Protein AF-A0A7R9TWI2-F1 (afdb_monomer_lite)

Sequence (126 aa):
MASLMTPFAAKASPLLPAPRRAAAVAKQMSPLSTKKRIRQDAARRVENKSKLSEARTYMKKTMEGFNTAAFMKDASKAEEAQKTMNVAFQKIDKLTKANIMTSNTAARRKAKLARARASALEAVSE

Organism: NCBI:txid156133

Secondary structure (DSSP, 8-state):
----PPP---------------------PPPHHHHHHHHHHHHHHHHHHHHHHHHHHHHHHHHHHHHHHHHHT-HHHHHHHHHHHHHHHHHHHHHHHTTSS-HHHHHHHHHHHHHHHHHHHHHHH-

InterPro domains:
  IPR002583 Small ribosomal subunit protein bS20 [MF_00500] (25-119)
  IPR002583 Small ribosomal subunit protein bS20 [PF01649] (33-115)
  IPR002583 Small ribosomal subunit protein bS20 [PTHR33398] (29-119)
  IPR002583 Small ribosomal subunit protein bS20 [TIGR00029] (33-115)
  IPR036510 Small ribosomal subunit protein bS20 superfamily [G3DSA:1.20.58.110] (23-125)
  IPR036510 Small ribosomal subunit protein bS20 superfamily [SSF46992] (33-118)

Structure (mmCIF, N/CA/C/O backbone):
data_AF-A0A7R9TWI2-F1
#
_entry.id   AF-A0A7R9TWI2-F1
#
loop_
_atom_site.group_PDB
_atom_site.id
_atom_site.type_symbol
_atom_site.label_atom_id
_atom_site.label_alt_id
_atom_site.label_comp_id
_atom_site.label_asym_id
_atom_site.label_entity_id
_atom_site.label_seq_id
_atom_site.pdbx_PDB_ins_code
_atom_site.Cartn_x
_atom_site.Cartn_y
_atom_site.Cartn_z
_atom_site.occupancy
_atom_site.B_iso_or_equiv
_atom_site.auth_seq_id
_atom_site.auth_comp_id
_atom_site.auth_asym_id
_atom_site.auth_atom_id
_atom_site.pdbx_PDB_model_num
ATOM 1 N N . MET A 1 1 ? 64.551 -66.973 -34.696 1.00 43.75 1 MET A N 1
ATOM 2 C CA . MET A 1 1 ? 65.312 -65.842 -34.123 1.00 43.75 1 MET A CA 1
ATOM 3 C C . MET A 1 1 ? 65.432 -64.758 -35.184 1.00 43.75 1 MET A C 1
ATOM 5 O O . MET A 1 1 ? 65.625 -65.111 -36.335 1.00 43.75 1 MET A O 1
ATOM 9 N N . ALA A 1 2 ? 65.329 -63.494 -34.758 1.00 44.69 2 ALA A N 1
ATOM 10 C CA . ALA A 1 2 ? 65.536 -62.247 -35.513 1.00 44.69 2 ALA A CA 1
ATOM 11 C C . ALA A 1 2 ? 64.403 -61.745 -36.441 1.00 44.69 2 ALA A C 1
ATOM 13 O O . ALA A 1 2 ? 64.371 -61.982 -37.642 1.00 44.69 2 ALA A O 1
ATOM 14 N N . SER A 1 3 ? 63.495 -60.997 -35.801 1.00 47.38 3 SER A N 1
ATOM 15 C CA . SER A 1 3 ? 62.881 -59.731 -36.238 1.00 47.38 3 SER A CA 1
ATOM 16 C C . SER A 1 3 ? 63.506 -59.051 -37.460 1.00 47.38 3 SER A C 1
ATOM 18 O O . SER A 1 3 ? 64.698 -58.768 -37.427 1.00 47.38 3 SER A O 1
ATOM 20 N N . LEU A 1 4 ? 62.668 -58.629 -38.415 1.00 51.25 4 LEU A N 1
ATOM 21 C CA . LEU A 1 4 ? 62.763 -57.289 -39.005 1.00 51.25 4 LEU A CA 1
ATOM 22 C C . LEU A 1 4 ? 61.349 -56.739 -39.244 1.00 51.25 4 LEU A C 1
ATOM 24 O O . LEU A 1 4 ? 60.704 -56.987 -40.260 1.00 51.25 4 LEU A O 1
ATOM 28 N N . MET A 1 5 ? 60.871 -56.001 -38.241 1.00 52.41 5 MET A N 1
ATOM 29 C CA . MET A 1 5 ? 59.763 -55.054 -38.338 1.00 52.41 5 MET A CA 1
ATOM 30 C C . MET A 1 5 ? 59.960 -54.132 -39.547 1.00 52.41 5 MET A C 1
ATOM 32 O O . MET A 1 5 ? 60.947 -53.403 -39.633 1.00 52.41 5 MET A O 1
ATOM 36 N N . THR A 1 6 ? 58.999 -54.130 -40.465 1.00 63.22 6 THR A N 1
ATOM 37 C CA . THR A 1 6 ? 58.881 -53.107 -41.507 1.00 63.22 6 THR A CA 1
ATOM 38 C C . THR A 1 6 ? 58.734 -51.727 -40.856 1.00 63.22 6 THR A C 1
ATOM 40 O O . THR A 1 6 ? 57.894 -51.583 -39.960 1.00 63.22 6 THR A O 1
ATOM 43 N N . PRO A 1 7 ? 59.486 -50.697 -41.278 1.00 52.09 7 PRO A N 1
ATOM 44 C CA . PRO A 1 7 ? 59.336 -49.369 -40.708 1.00 52.09 7 PRO A CA 1
ATOM 45 C C . PRO A 1 7 ? 57.975 -48.800 -41.119 1.00 52.09 7 PRO A C 1
ATOM 47 O O . PRO A 1 7 ? 57.694 -48.606 -42.301 1.00 52.09 7 PRO A O 1
ATOM 50 N N . PHE A 1 8 ? 57.122 -48.532 -40.130 1.00 51.03 8 PHE A N 1
ATOM 51 C CA . PHE A 1 8 ? 55.943 -47.691 -40.294 1.00 51.03 8 PHE A CA 1
ATOM 52 C C . PHE A 1 8 ? 56.431 -46.326 -40.783 1.00 51.03 8 PHE A C 1
ATOM 54 O O . PHE A 1 8 ? 57.034 -45.566 -40.026 1.00 51.03 8 PHE A O 1
ATOM 61 N N . ALA A 1 9 ? 56.241 -46.048 -42.073 1.00 51.94 9 ALA A N 1
ATOM 62 C CA . ALA A 1 9 ? 56.545 -44.757 -42.659 1.00 51.94 9 ALA A CA 1
ATOM 63 C C . ALA A 1 9 ? 55.689 -43.701 -41.948 1.00 51.94 9 ALA A C 1
ATOM 65 O O . ALA A 1 9 ? 54.500 -43.545 -42.232 1.00 51.94 9 ALA A O 1
ATOM 66 N N . ALA A 1 10 ? 56.293 -42.998 -40.991 1.00 50.56 10 ALA A N 1
ATOM 67 C CA . ALA A 1 10 ? 55.694 -41.852 -40.341 1.00 50.56 10 ALA A CA 1
ATOM 68 C C . ALA A 1 10 ? 55.508 -40.765 -41.402 1.00 50.56 10 ALA A C 1
ATOM 70 O O . ALA A 1 10 ? 56.416 -39.992 -41.705 1.00 50.56 10 ALA A O 1
ATOM 71 N N . LYS A 1 11 ? 54.320 -40.725 -42.007 1.00 54.53 11 LYS A N 1
ATOM 72 C CA . LYS A 1 11 ? 53.859 -39.563 -42.759 1.00 54.53 11 LYS A CA 1
ATOM 73 C C . LYS A 1 11 ? 53.854 -38.412 -41.758 1.00 54.53 11 LYS A C 1
ATOM 75 O O . LYS A 1 11 ? 53.001 -38.369 -40.876 1.00 54.53 11 LYS A O 1
ATOM 80 N N . ALA A 1 12 ? 54.842 -37.526 -41.851 1.00 55.44 12 ALA A N 1
ATOM 81 C CA . ALA A 1 12 ? 54.835 -36.269 -41.128 1.00 55.44 12 ALA A CA 1
ATOM 82 C C . ALA A 1 12 ? 53.578 -35.511 -41.564 1.00 55.44 12 ALA A C 1
ATOM 84 O O . ALA A 1 12 ? 53.522 -34.943 -42.655 1.00 55.44 12 ALA A O 1
ATOM 85 N N . SER A 1 13 ? 52.524 -35.588 -40.751 1.00 60.22 13 SER A N 1
ATOM 86 C CA . SER A 1 13 ? 51.334 -34.764 -40.911 1.00 60.22 13 SER A CA 1
ATOM 87 C C . SER A 1 13 ? 51.804 -33.313 -40.999 1.00 60.22 13 SER A C 1
ATOM 89 O O . SER A 1 13 ? 52.622 -32.914 -40.163 1.00 60.22 13 SER A O 1
ATOM 91 N N . PRO A 1 14 ? 51.336 -32.513 -41.972 1.00 56.03 14 PRO A N 1
ATOM 92 C CA . PRO A 1 14 ? 51.664 -31.100 -41.974 1.00 56.03 14 PRO A CA 1
ATOM 93 C C . PRO A 1 14 ? 51.194 -30.535 -40.635 1.00 56.03 14 PRO A C 1
ATOM 95 O O . PRO A 1 14 ? 50.023 -30.685 -40.276 1.00 56.03 14 PRO A O 1
ATOM 98 N N . LEU A 1 15 ? 52.123 -29.954 -39.870 1.00 61.97 15 LEU A N 1
ATOM 99 C CA . LEU A 1 15 ? 51.793 -29.176 -38.685 1.00 61.97 15 LEU A CA 1
ATOM 100 C C . LEU A 1 15 ? 50.815 -28.102 -39.156 1.00 61.97 15 LEU A C 1
ATOM 102 O O . LEU A 1 15 ? 51.209 -27.146 -39.825 1.00 61.97 15 LEU A O 1
ATOM 106 N N . LEU A 1 16 ? 49.527 -28.310 -38.879 1.00 63.56 16 LEU A N 1
ATOM 107 C CA . LEU A 1 16 ? 48.508 -27.306 -39.126 1.00 63.56 16 LEU A CA 1
ATOM 108 C C . LEU A 1 16 ? 49.008 -26.019 -38.463 1.00 63.56 16 LEU A C 1
ATOM 110 O O . LEU A 1 16 ? 49.443 -26.079 -37.305 1.00 63.56 16 LEU A O 1
ATOM 114 N N . PRO A 1 17 ? 49.003 -24.871 -39.161 1.00 61.38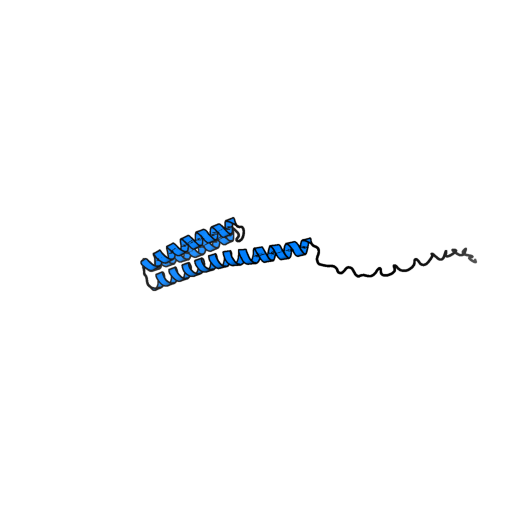 17 PRO A N 1
ATOM 115 C CA . PRO A 1 17 ? 49.380 -23.629 -38.516 1.00 61.38 17 PRO A CA 1
ATOM 116 C C . PRO A 1 17 ? 48.473 -23.467 -37.297 1.00 61.38 17 PRO A C 1
ATOM 118 O O . PRO A 1 17 ? 47.247 -23.532 -37.430 1.00 61.38 17 PRO A O 1
ATOM 121 N N . ALA A 1 18 ? 49.080 -23.316 -36.113 1.00 62.31 18 ALA A N 1
ATOM 122 C CA . ALA A 1 18 ? 48.356 -23.047 -34.876 1.00 62.31 18 ALA A CA 1
ATOM 123 C C . ALA A 1 18 ? 47.295 -21.981 -35.169 1.00 62.31 18 ALA A C 1
ATOM 125 O O . ALA A 1 18 ? 47.619 -21.035 -35.902 1.00 62.31 18 ALA A O 1
ATOM 126 N N . PRO A 1 19 ? 46.051 -22.112 -34.664 1.00 58.88 19 PRO A N 1
ATOM 127 C CA . PRO A 1 19 ? 45.027 -21.123 -34.939 1.00 58.88 19 PRO A CA 1
ATOM 128 C C . PRO A 1 19 ? 45.611 -19.778 -34.536 1.00 58.88 19 PRO A C 1
ATOM 130 O O . PRO A 1 19 ? 45.866 -19.532 -33.353 1.00 58.88 19 PRO A O 1
ATOM 133 N N . ARG A 1 20 ? 45.905 -18.934 -35.539 1.00 57.69 20 ARG A N 1
ATOM 134 C CA . ARG A 1 20 ? 46.271 -17.539 -35.319 1.00 57.69 20 ARG A CA 1
ATOM 135 C C . ARG A 1 20 ? 45.194 -17.057 -34.375 1.00 57.69 20 ARG A C 1
ATOM 137 O O . ARG A 1 20 ? 44.026 -17.166 -34.741 1.00 57.69 20 ARG A O 1
ATOM 144 N N . ARG A 1 21 ? 45.564 -16.667 -33.148 1.00 53.66 21 ARG A N 1
ATOM 145 C CA . ARG A 1 21 ? 44.638 -16.090 -32.172 1.00 53.66 21 ARG A CA 1
ATOM 146 C C . ARG A 1 21 ? 43.971 -14.925 -32.888 1.00 53.66 21 ARG A C 1
ATOM 148 O O . ARG A 1 21 ? 44.536 -13.837 -32.951 1.00 53.66 21 ARG A O 1
ATOM 155 N N . ALA A 1 22 ? 42.839 -15.199 -33.531 1.00 52.47 22 ALA A N 1
ATOM 156 C CA . ALA A 1 22 ? 42.070 -14.213 -34.241 1.00 52.47 22 ALA A CA 1
ATOM 157 C C . ALA A 1 22 ? 41.657 -13.255 -33.144 1.00 52.47 22 ALA A C 1
ATOM 159 O O . ALA A 1 22 ? 41.023 -13.663 -32.170 1.00 52.47 22 ALA A O 1
ATOM 160 N N . ALA A 1 23 ? 42.202 -12.049 -33.251 1.00 48.31 23 ALA A N 1
ATOM 161 C CA . ALA A 1 23 ? 42.146 -10.986 -32.278 1.00 48.31 23 ALA A CA 1
ATOM 162 C C . ALA A 1 23 ? 40.844 -11.040 -31.475 1.00 48.31 23 ALA A C 1
ATOM 164 O O . ALA A 1 23 ? 39.759 -10.777 -31.994 1.00 48.31 23 ALA A O 1
ATOM 165 N N . ALA A 1 24 ? 40.960 -11.388 -30.194 1.00 50.56 24 ALA A N 1
ATOM 166 C CA . ALA A 1 24 ? 39.891 -11.187 -29.238 1.00 50.56 24 ALA A CA 1
ATOM 167 C C . ALA A 1 24 ? 39.740 -9.675 -29.032 1.00 50.56 24 ALA A C 1
ATOM 169 O O . ALA A 1 24 ? 40.226 -9.111 -28.061 1.00 50.56 24 ALA A O 1
ATOM 170 N N . VAL A 1 25 ? 39.094 -9.001 -29.979 1.00 52.41 25 VAL A N 1
ATOM 171 C CA . VAL A 1 25 ? 38.588 -7.640 -29.801 1.00 52.41 25 VAL A CA 1
ATOM 172 C C . VAL A 1 25 ? 37.131 -7.621 -30.225 1.00 52.41 25 VAL A C 1
ATOM 174 O O . VAL A 1 25 ? 36.661 -6.769 -30.971 1.00 52.41 25 VAL A O 1
ATOM 177 N N . ALA A 1 26 ? 36.365 -8.564 -29.691 1.00 45.91 26 ALA A N 1
ATOM 178 C CA . ALA A 1 26 ? 34.985 -8.236 -29.437 1.00 45.91 26 ALA A CA 1
ATOM 179 C C . ALA A 1 26 ? 34.986 -7.338 -28.200 1.00 45.91 26 ALA A C 1
ATOM 181 O O . ALA A 1 26 ? 35.149 -7.802 -27.071 1.00 45.91 26 ALA A O 1
ATOM 182 N N . LYS A 1 27 ? 34.817 -6.031 -28.401 1.00 51.59 27 LYS A N 1
ATOM 183 C CA . LYS A 1 27 ? 34.337 -5.151 -27.338 1.00 51.59 27 LYS A CA 1
ATOM 184 C C . LYS A 1 27 ? 32.920 -5.635 -27.032 1.00 51.59 27 LYS A C 1
ATOM 186 O O . LYS A 1 27 ? 31.975 -5.169 -27.657 1.00 51.59 27 LYS A O 1
ATOM 191 N N . GLN A 1 28 ? 32.792 -6.658 -26.180 1.00 55.19 28 GLN A N 1
ATOM 192 C CA . GLN A 1 28 ? 31.525 -7.309 -25.842 1.00 55.19 28 GLN A CA 1
ATOM 193 C C . GLN A 1 28 ? 30.696 -6.330 -25.012 1.00 55.19 28 GLN A C 1
ATOM 195 O O . GLN A 1 28 ? 30.605 -6.387 -23.789 1.00 55.19 28 GLN A O 1
ATOM 200 N N . MET A 1 29 ? 30.137 -5.349 -25.705 1.00 59.84 29 MET A N 1
ATOM 201 C CA . MET A 1 29 ? 29.069 -4.511 -25.225 1.00 59.84 29 MET A CA 1
ATOM 202 C C . MET A 1 29 ? 27.962 -5.453 -24.744 1.00 59.84 29 MET A C 1
ATOM 204 O O . MET A 1 29 ? 27.549 -6.320 -25.513 1.00 59.84 29 MET A O 1
ATOM 208 N N . SER A 1 30 ? 27.502 -5.316 -23.492 1.00 68.62 30 SER A N 1
ATOM 209 C CA . SER A 1 30 ? 26.444 -6.189 -22.963 1.00 68.62 30 SER A CA 1
ATOM 210 C C . SER A 1 30 ? 25.304 -6.314 -23.983 1.00 68.62 30 SER A C 1
ATOM 212 O O . SER A 1 30 ? 24.936 -5.297 -24.594 1.00 68.62 30 SER A O 1
ATOM 214 N N . PRO A 1 31 ? 24.785 -7.536 -24.227 1.00 84.38 31 PRO A N 1
ATOM 215 C CA . PRO A 1 31 ? 23.889 -7.780 -25.347 1.00 84.38 31 PRO A CA 1
ATOM 216 C C . PRO A 1 31 ? 22.694 -6.827 -25.273 1.00 84.38 31 PRO A C 1
ATOM 218 O O . PRO A 1 31 ? 22.232 -6.466 -24.185 1.00 84.38 31 PRO A O 1
ATOM 221 N N . LEU A 1 32 ? 22.204 -6.374 -26.432 1.00 82.06 32 LEU A N 1
ATOM 222 C CA . LEU A 1 32 ? 21.155 -5.346 -26.532 1.00 82.06 32 LEU A CA 1
ATOM 223 C C . LEU A 1 32 ? 19.918 -5.683 -25.670 1.00 82.06 32 LEU A C 1
ATOM 225 O O . LEU A 1 32 ? 19.285 -4.789 -25.101 1.00 82.06 32 LEU A O 1
ATOM 229 N N . SER A 1 33 ? 19.624 -6.977 -25.512 1.00 87.00 33 SER A N 1
ATOM 230 C CA . SER A 1 33 ? 18.583 -7.517 -24.632 1.00 87.00 33 SER A CA 1
ATOM 231 C C . SER A 1 33 ? 18.827 -7.204 -23.149 1.00 87.00 33 SER A C 1
ATOM 233 O O . SER A 1 33 ? 17.927 -6.695 -22.476 1.00 87.00 33 SER A O 1
ATOM 235 N N . THR A 1 34 ? 20.040 -7.429 -22.643 1.00 92.00 34 THR A N 1
ATOM 236 C CA . THR A 1 34 ? 20.427 -7.160 -21.250 1.00 92.00 34 THR A CA 1
ATOM 237 C C . THR A 1 34 ? 20.326 -5.674 -20.930 1.00 92.00 34 THR A C 1
ATOM 239 O O . THR A 1 34 ? 19.712 -5.294 -19.935 1.00 92.00 34 THR A O 1
ATOM 242 N N . LYS A 1 35 ? 20.820 -4.801 -21.816 1.00 91.31 35 LYS A N 1
ATOM 243 C CA . LYS A 1 35 ? 20.703 -3.342 -21.636 1.00 91.31 35 LYS A CA 1
ATOM 244 C C . LYS A 1 35 ? 19.257 -2.861 -21.579 1.00 91.31 35 LYS A C 1
ATOM 246 O O . LYS A 1 35 ? 18.931 -1.938 -20.834 1.00 91.31 35 LYS A O 1
ATOM 251 N N . LYS A 1 36 ? 18.375 -3.460 -22.384 1.00 91.44 36 LYS A N 1
ATOM 252 C CA . LYS A 1 36 ? 16.939 -3.160 -22.353 1.00 91.44 36 LYS A CA 1
ATOM 253 C C . LYS A 1 36 ? 16.325 -3.562 -21.013 1.00 91.44 36 LYS A C 1
ATOM 255 O O . LYS A 1 36 ? 15.599 -2.756 -20.439 1.00 91.44 36 LYS A O 1
ATOM 260 N N . ARG A 1 37 ? 16.633 -4.761 -20.504 1.00 94.62 37 ARG A N 1
ATOM 261 C CA . ARG A 1 37 ? 16.128 -5.232 -19.203 1.00 94.62 37 ARG A CA 1
ATOM 262 C C . ARG A 1 37 ? 16.582 -4.338 -18.055 1.00 94.62 37 ARG A C 1
ATOM 264 O O . ARG A 1 37 ? 15.728 -3.862 -17.321 1.00 94.62 37 ARG A O 1
ATOM 271 N N . ILE A 1 38 ? 17.865 -3.968 -18.010 1.00 95.56 38 ILE A N 1
ATOM 272 C CA . ILE A 1 38 ? 18.402 -3.044 -16.996 1.00 95.56 38 ILE A CA 1
ATOM 273 C C . ILE A 1 38 ? 17.617 -1.720 -16.967 1.00 95.56 38 ILE A C 1
ATOM 275 O O . ILE A 1 38 ? 17.223 -1.259 -15.897 1.00 95.56 38 ILE A O 1
ATOM 279 N N . ARG A 1 39 ? 17.329 -1.123 -18.134 1.00 95.38 39 ARG A N 1
ATOM 280 C CA . ARG A 1 39 ? 16.534 0.119 -18.217 1.00 95.38 39 ARG A CA 1
ATOM 281 C C . ARG A 1 39 ? 15.092 -0.068 -17.742 1.00 95.38 39 ARG A C 1
ATOM 283 O O . ARG A 1 39 ? 14.582 0.765 -16.998 1.00 95.38 39 ARG A O 1
ATOM 290 N N . GLN A 1 40 ? 14.439 -1.152 -18.163 1.00 96.56 40 GLN A N 1
ATOM 291 C CA . GLN A 1 40 ? 13.067 -1.463 -17.750 1.00 96.56 40 GLN A CA 1
ATOM 292 C C . GLN A 1 40 ? 12.968 -1.681 -16.239 1.00 96.56 40 GLN A C 1
ATOM 294 O O . GLN A 1 40 ? 12.044 -1.176 -15.603 1.00 96.56 40 GLN A O 1
ATOM 299 N N . ASP A 1 41 ? 13.923 -2.403 -15.664 1.00 96.75 41 ASP A N 1
ATOM 300 C CA . ASP A 1 41 ? 13.929 -2.721 -14.241 1.00 96.75 41 ASP A CA 1
ATOM 301 C C . ASP A 1 41 ? 14.230 -1.483 -13.399 1.00 96.75 41 ASP A C 1
ATOM 303 O O . ASP A 1 41 ? 13.581 -1.280 -12.374 1.00 96.75 41 ASP A O 1
ATOM 307 N N . ALA A 1 42 ? 15.122 -0.597 -13.857 1.00 96.81 42 ALA A N 1
ATOM 308 C CA . ALA A 1 42 ? 15.358 0.692 -13.211 1.00 96.81 42 ALA A CA 1
ATOM 309 C C . ALA A 1 42 ? 14.077 1.544 -13.149 1.00 96.81 42 ALA A C 1
ATOM 311 O O . ALA A 1 42 ? 13.727 2.040 -12.076 1.00 96.81 42 ALA A O 1
ATOM 312 N N . ALA A 1 43 ? 13.338 1.652 -14.260 1.00 96.94 43 ALA A N 1
ATOM 313 C CA . ALA A 1 43 ? 12.078 2.396 -14.312 1.00 96.94 43 ALA A CA 1
ATOM 314 C C . ALA A 1 43 ? 11.011 1.785 -13.385 1.00 96.94 43 ALA A C 1
ATOM 316 O O . ALA A 1 43 ? 10.481 2.460 -12.499 1.00 96.94 43 ALA A O 1
ATOM 317 N N . ARG A 1 44 ? 10.769 0.471 -13.503 1.00 96.62 44 ARG A N 1
ATOM 318 C CA . ARG A 1 44 ? 9.805 -0.249 -12.653 1.00 96.62 44 ARG A CA 1
ATOM 319 C C . ARG A 1 44 ? 10.164 -0.163 -11.175 1.00 96.62 44 ARG A C 1
ATOM 321 O O . ARG A 1 44 ? 9.277 -0.026 -10.337 1.00 96.62 44 ARG A O 1
ATOM 328 N N . ARG A 1 45 ? 11.454 -0.229 -10.832 1.00 97.12 45 ARG A N 1
ATOM 329 C CA . ARG A 1 45 ? 11.929 -0.116 -9.450 1.00 97.12 45 ARG A CA 1
ATOM 330 C C . ARG A 1 45 ? 11.552 1.231 -8.844 1.00 97.12 45 ARG A C 1
ATOM 332 O O . ARG A 1 45 ? 11.100 1.249 -7.702 1.00 97.12 45 ARG A O 1
ATOM 339 N N . VAL A 1 46 ? 11.738 2.335 -9.569 1.00 97.25 46 VAL A N 1
ATOM 340 C CA . VAL A 1 46 ? 11.411 3.686 -9.079 1.00 97.25 46 VAL A CA 1
ATOM 341 C C . VAL A 1 46 ? 9.908 3.821 -8.830 1.00 97.25 46 VAL A C 1
ATOM 343 O O . VAL A 1 46 ? 9.502 4.204 -7.731 1.00 97.25 46 VAL A O 1
ATOM 346 N N . GLU A 1 47 ? 9.079 3.417 -9.794 1.00 96.12 47 GLU A N 1
ATOM 347 C CA . GLU A 1 47 ? 7.620 3.474 -9.654 1.00 96.12 47 GLU A CA 1
ATOM 348 C C . GLU A 1 47 ? 7.100 2.578 -8.524 1.00 96.12 47 GLU A C 1
ATOM 350 O O . GLU A 1 47 ? 6.301 3.011 -7.690 1.00 96.12 47 GLU A O 1
ATOM 355 N N . ASN A 1 48 ? 7.569 1.329 -8.465 1.00 96.62 48 ASN A N 1
ATOM 356 C CA . ASN A 1 48 ? 7.142 0.375 -7.446 1.00 96.62 48 ASN A CA 1
ATOM 357 C C . ASN A 1 48 ? 7.586 0.822 -6.057 1.00 96.62 48 ASN A C 1
ATOM 359 O O . ASN A 1 48 ? 6.815 0.697 -5.108 1.00 96.62 48 ASN A O 1
ATOM 363 N N . LYS A 1 49 ? 8.793 1.391 -5.934 1.00 96.88 49 LYS A N 1
ATOM 364 C CA . LYS A 1 49 ? 9.276 1.964 -4.675 1.00 96.88 49 LYS A CA 1
ATOM 365 C C . LYS A 1 49 ? 8.355 3.084 -4.201 1.00 96.88 49 LYS A C 1
ATOM 367 O O . LYS A 1 49 ? 7.978 3.055 -3.036 1.00 96.88 49 LYS A O 1
ATOM 372 N N . SER A 1 50 ? 7.961 4.003 -5.086 1.00 96.75 50 SER A N 1
ATOM 373 C CA . SER A 1 50 ? 7.056 5.113 -4.755 1.00 96.75 50 SER A CA 1
ATOM 374 C C . SER A 1 50 ? 5.701 4.614 -4.234 1.00 96.75 50 SER A C 1
ATOM 376 O O . SER A 1 50 ? 5.322 4.906 -3.095 1.00 96.75 50 SER A O 1
ATOM 378 N N . LYS A 1 51 ? 5.025 3.748 -5.004 1.00 96.06 51 LYS A N 1
ATOM 379 C CA . LYS A 1 51 ? 3.719 3.165 -4.636 1.00 96.06 51 LYS A CA 1
ATOM 380 C C . LYS A 1 51 ? 3.788 2.391 -3.313 1.00 96.06 51 LYS A C 1
ATOM 382 O O . LYS A 1 51 ? 2.886 2.459 -2.479 1.00 96.06 51 LYS A O 1
ATOM 387 N N . LEU A 1 52 ? 4.880 1.657 -3.103 1.00 95.88 52 LEU A N 1
ATOM 388 C CA . LEU A 1 52 ? 5.093 0.851 -1.906 1.00 95.88 52 LEU A CA 1
ATOM 389 C C . LEU A 1 52 ? 5.444 1.707 -0.681 1.00 95.88 52 LEU A C 1
ATOM 391 O O . LEU A 1 52 ? 4.979 1.402 0.418 1.00 95.88 52 LEU A O 1
ATOM 395 N N . SER A 1 53 ? 6.216 2.787 -0.844 1.00 96.94 53 SER A N 1
ATOM 396 C CA . SER A 1 53 ? 6.458 3.752 0.234 1.00 96.94 53 SER A CA 1
ATOM 397 C C . SER A 1 53 ? 5.187 4.486 0.637 1.00 96.94 53 SER A C 1
ATOM 399 O O . SER A 1 53 ? 4.934 4.615 1.828 1.00 96.94 53 SER A O 1
ATOM 401 N N . GLU A 1 54 ? 4.348 4.874 -0.325 1.00 96.50 54 GLU A N 1
ATOM 402 C CA . GLU A 1 54 ? 3.077 5.537 -0.044 1.00 96.50 54 GLU A CA 1
ATOM 403 C C . GLU A 1 54 ? 2.185 4.656 0.845 1.00 96.50 54 GLU A C 1
ATOM 405 O O . GLU A 1 54 ? 1.759 5.078 1.921 1.00 96.50 54 GLU A O 1
ATOM 410 N N . ALA A 1 55 ? 1.976 3.393 0.459 1.00 96.19 55 ALA A N 1
ATOM 411 C CA . ALA A 1 55 ? 1.189 2.458 1.260 1.00 96.19 55 ALA A CA 1
ATOM 412 C C . ALA A 1 55 ? 1.793 2.227 2.657 1.00 96.19 55 ALA A C 1
ATOM 414 O O . ALA A 1 55 ? 1.058 2.159 3.641 1.00 96.19 55 ALA A O 1
ATOM 415 N N . ARG A 1 56 ? 3.127 2.133 2.774 1.00 95.94 56 ARG A N 1
ATOM 416 C CA . ARG A 1 56 ? 3.814 1.999 4.073 1.00 95.94 56 ARG A CA 1
ATOM 417 C C . ARG A 1 56 ? 3.590 3.204 4.977 1.00 95.94 56 ARG A C 1
ATOM 419 O O . ARG A 1 56 ? 3.365 3.007 6.167 1.00 95.94 56 ARG A O 1
ATOM 426 N N . THR A 1 57 ? 3.605 4.412 4.422 1.00 97.56 57 THR A N 1
ATOM 427 C CA . THR A 1 57 ? 3.329 5.642 5.167 1.00 97.56 57 THR A CA 1
ATOM 428 C C . THR A 1 57 ? 1.916 5.632 5.739 1.00 97.56 57 THR A C 1
ATOM 430 O O . THR A 1 57 ? 1.753 5.868 6.931 1.00 97.56 57 THR A O 1
ATOM 433 N N . TYR A 1 58 ? 0.903 5.290 4.936 1.00 96.19 58 TYR A N 1
ATOM 434 C CA . TYR A 1 58 ? -0.475 5.199 5.434 1.00 96.19 58 TYR A CA 1
ATOM 435 C C . TYR A 1 58 ? -0.639 4.108 6.494 1.00 96.19 58 TYR A C 1
ATOM 437 O O . TYR A 1 58 ? -1.232 4.369 7.532 1.00 96.19 58 TYR A O 1
ATOM 445 N N . MET A 1 59 ? -0.041 2.926 6.298 1.00 95.31 59 MET A N 1
ATOM 446 C CA . MET A 1 59 ? -0.057 1.872 7.320 1.00 95.31 59 MET A CA 1
ATOM 447 C C . MET A 1 59 ? 0.568 2.337 8.642 1.00 95.31 59 MET A C 1
ATOM 449 O O . MET A 1 59 ? 0.028 2.040 9.703 1.00 95.31 59 MET A O 1
ATOM 453 N N . LYS A 1 60 ? 1.698 3.057 8.591 1.00 96.44 60 LYS A N 1
ATOM 454 C CA . LYS A 1 60 ? 2.366 3.587 9.786 1.00 96.44 60 LYS A CA 1
ATOM 455 C C . LYS A 1 60 ? 1.490 4.625 10.495 1.00 96.44 60 LYS A C 1
ATOM 457 O O . LYS A 1 60 ? 1.263 4.477 11.689 1.00 96.44 60 LYS A O 1
ATOM 462 N N . LYS A 1 61 ? 0.924 5.580 9.749 1.00 95.56 61 LYS A N 1
ATOM 463 C CA . LYS A 1 61 ? -0.006 6.590 10.283 1.00 95.56 61 LYS A CA 1
ATOM 464 C C . LYS A 1 61 ? -1.212 5.962 10.977 1.00 95.56 61 LYS A C 1
ATOM 466 O O . LYS A 1 61 ? -1.577 6.393 12.060 1.00 95.56 61 LYS A O 1
ATOM 471 N N . THR A 1 62 ? -1.805 4.926 10.384 1.00 94.94 62 THR A N 1
ATOM 472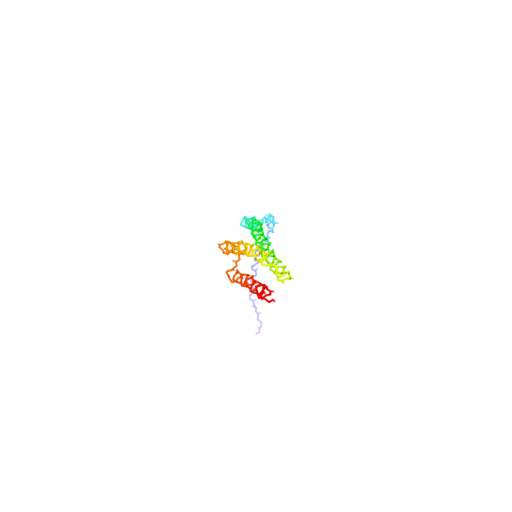 C CA . THR A 1 62 ? -2.936 4.216 10.994 1.00 94.94 62 THR A CA 1
ATOM 473 C C . THR A 1 62 ? -2.547 3.540 12.309 1.00 94.94 62 THR A C 1
ATOM 475 O O . THR A 1 62 ? -3.286 3.636 13.281 1.00 94.94 62 THR A O 1
ATOM 478 N N . MET A 1 63 ? -1.383 2.883 12.367 1.00 93.44 63 MET A N 1
ATOM 479 C CA . MET A 1 63 ? -0.902 2.255 13.606 1.00 93.44 63 MET A CA 1
ATOM 480 C C . MET A 1 63 ? -0.620 3.294 14.698 1.00 93.44 63 MET A C 1
ATOM 482 O O . MET A 1 63 ? -0.997 3.087 15.844 1.00 93.44 63 MET A O 1
ATOM 486 N N . GLU A 1 64 ? 0.021 4.410 14.346 1.00 93.94 64 GLU A N 1
ATOM 487 C CA . GLU A 1 64 ? 0.285 5.506 15.284 1.00 93.94 64 GLU A CA 1
ATOM 488 C C . GLU A 1 64 ? -1.019 6.129 15.791 1.00 93.94 64 GLU A C 1
ATOM 490 O O . GLU A 1 64 ? -1.158 6.317 16.993 1.00 93.94 64 GLU A O 1
ATOM 495 N N . GLY A 1 65 ? -1.994 6.360 14.906 1.00 91.06 65 GLY A N 1
ATOM 496 C CA . GLY A 1 65 ? -3.306 6.899 15.270 1.00 91.06 65 GLY A CA 1
ATOM 497 C C . GLY A 1 65 ? -4.099 5.999 16.220 1.00 91.06 65 GLY A C 1
ATOM 498 O O . GLY A 1 65 ? -4.694 6.491 17.173 1.00 91.06 65 GLY A O 1
ATOM 499 N N . PHE A 1 66 ? -4.084 4.678 16.016 1.00 90.62 66 PHE A N 1
ATOM 500 C CA . PHE A 1 66 ? -4.738 3.759 16.956 1.00 90.62 66 PHE A CA 1
ATOM 501 C C . PHE A 1 66 ? -3.999 3.662 18.294 1.00 90.62 66 PHE A C 1
ATOM 503 O O . PHE A 1 66 ? -4.647 3.59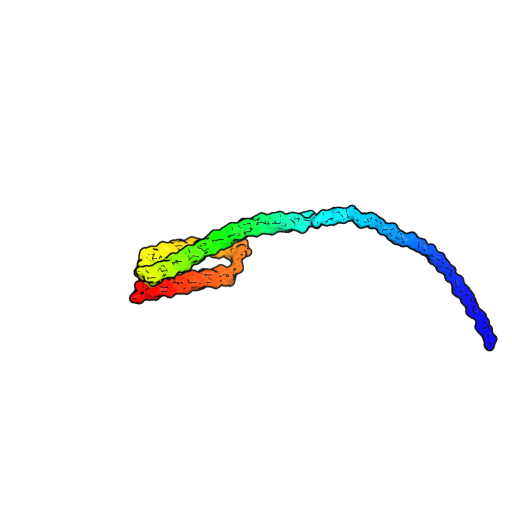4 19.334 1.00 90.62 66 PHE A O 1
ATOM 510 N N . ASN A 1 67 ? -2.664 3.716 18.293 1.00 89.62 67 ASN A N 1
ATOM 511 C CA . ASN A 1 67 ? -1.889 3.723 19.533 1.00 89.62 67 ASN A CA 1
ATOM 512 C C . ASN A 1 67 ? -2.144 4.994 20.361 1.00 89.62 67 ASN A C 1
ATOM 514 O O . ASN A 1 67 ? -2.277 4.913 21.579 1.00 89.62 67 ASN A O 1
ATOM 518 N N . THR A 1 68 ? -2.227 6.166 19.720 1.00 88.69 68 THR A N 1
ATOM 519 C CA . THR A 1 68 ? -2.534 7.420 20.425 1.00 88.69 68 THR A CA 1
ATOM 520 C C . THR A 1 68 ? -3.977 7.461 20.913 1.00 88.69 68 THR A C 1
ATOM 522 O O . THR A 1 68 ? -4.217 7.927 22.025 1.00 88.69 68 THR A O 1
ATOM 525 N N . ALA A 1 69 ? -4.928 6.941 20.130 1.00 86.12 69 ALA A N 1
ATOM 526 C CA . ALA A 1 69 ? -6.321 6.820 20.551 1.00 86.12 69 ALA A CA 1
ATOM 527 C C . ALA A 1 69 ? -6.470 5.901 21.774 1.00 86.12 69 ALA A C 1
ATOM 529 O O . ALA A 1 69 ? -7.153 6.276 22.721 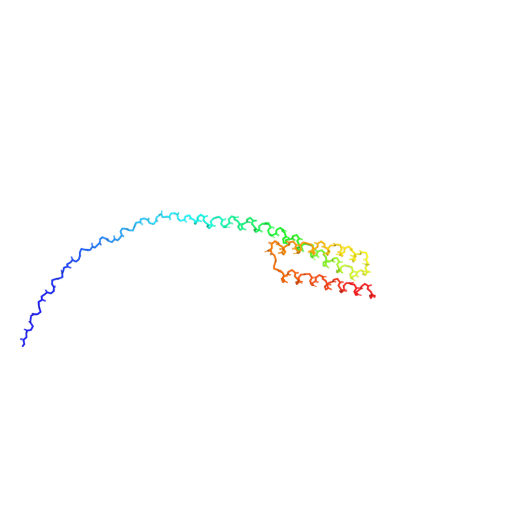1.00 86.12 69 ALA A O 1
ATOM 530 N N . ALA A 1 70 ? -5.776 4.757 21.797 1.00 86.06 70 ALA A N 1
ATOM 531 C CA . ALA A 1 70 ? -5.781 3.843 22.939 1.00 86.06 70 ALA A CA 1
ATOM 532 C C . ALA A 1 70 ? -5.159 4.473 24.198 1.00 86.06 70 ALA A C 1
ATOM 534 O O . ALA A 1 70 ? -5.673 4.292 25.295 1.00 86.06 70 A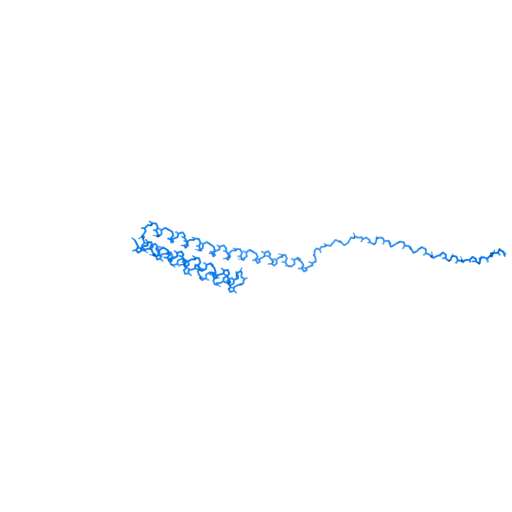LA A O 1
ATOM 535 N N . PHE A 1 71 ? -4.078 5.249 24.050 1.00 85.62 71 PHE A N 1
ATOM 536 C CA . PHE A 1 71 ? -3.440 5.928 25.182 1.00 85.62 71 PHE A CA 1
ATOM 537 C C . PHE A 1 71 ? -4.317 7.035 25.782 1.00 85.62 71 PHE A C 1
ATOM 539 O O . PHE A 1 71 ? -4.362 7.193 26.997 1.00 85.62 71 PHE A O 1
ATOM 546 N N . MET A 1 72 ? -5.002 7.812 24.937 1.00 83.75 72 MET A N 1
ATOM 547 C CA . MET A 1 72 ? -5.818 8.944 25.392 1.00 83.75 72 MET A CA 1
ATOM 548 C C . MET A 1 72 ? -7.283 8.588 25.664 1.00 83.75 72 MET A C 1
ATOM 550 O O . MET A 1 72 ? -8.008 9.431 26.175 1.00 83.75 72 MET A O 1
ATOM 554 N N . LYS A 1 73 ? -7.720 7.368 25.322 1.00 82.94 73 LYS A N 1
ATOM 555 C CA . LYS A 1 73 ? -9.125 6.923 25.366 1.00 82.94 73 LYS A CA 1
ATOM 556 C C . LYS A 1 73 ? -10.091 7.868 24.627 1.00 82.94 73 LYS A C 1
ATOM 558 O O . LYS A 1 73 ? -11.257 8.009 24.982 1.00 82.94 73 LYS A O 1
ATOM 563 N N . ASP A 1 74 ? -9.605 8.506 23.562 1.00 82.19 74 ASP A N 1
ATOM 564 C CA . ASP A 1 74 ? -10.355 9.504 22.795 1.00 82.19 74 ASP A CA 1
ATOM 565 C C . ASP A 1 74 ? -11.060 8.868 21.586 1.00 82.19 74 ASP A C 1
ATOM 567 O O . ASP A 1 74 ? -10.415 8.487 20.601 1.00 82.19 74 ASP A O 1
ATOM 571 N N . ALA A 1 75 ? -12.396 8.848 21.594 1.00 82.12 75 ALA A N 1
ATOM 572 C CA . ALA A 1 75 ? -13.198 8.311 20.488 1.00 82.12 75 ALA A CA 1
ATOM 573 C C . ALA A 1 75 ? -12.991 9.070 19.158 1.00 82.12 75 ALA A C 1
ATOM 575 O O . ALA A 1 75 ? -12.910 8.456 18.095 1.00 82.12 75 ALA A O 1
ATOM 576 N N . SER A 1 76 ? -12.816 10.395 19.207 1.00 85.81 76 SER A N 1
ATOM 577 C CA . SER A 1 76 ? -12.612 11.224 18.005 1.00 85.81 76 SER A CA 1
ATOM 578 C C . SER A 1 76 ? -11.337 10.836 17.234 1.00 85.81 76 SER A C 1
ATOM 580 O O . SER A 1 76 ? -11.347 10.674 16.011 1.00 85.81 76 SER A O 1
ATOM 582 N N . LYS A 1 77 ? -10.239 10.564 17.953 1.00 84.56 77 LYS A N 1
ATOM 583 C CA . LYS A 1 77 ? -8.968 10.131 17.345 1.00 84.56 77 LYS A CA 1
ATOM 584 C C . LYS A 1 77 ? -9.064 8.728 16.747 1.00 84.56 77 LYS A C 1
ATOM 586 O O . LYS A 1 77 ? -8.430 8.448 15.728 1.00 84.56 77 LYS A O 1
ATOM 591 N N . ALA A 1 78 ? -9.883 7.855 17.336 1.00 84.50 78 ALA A N 1
ATOM 592 C CA . ALA A 1 78 ? -10.150 6.533 16.781 1.00 84.50 78 ALA A CA 1
ATOM 593 C C . ALA A 1 78 ? -10.886 6.617 15.428 1.00 84.50 78 ALA A C 1
ATOM 595 O O . ALA A 1 78 ? -10.560 5.871 14.499 1.00 84.50 78 ALA A O 1
ATOM 596 N N . GLU A 1 79 ? -11.822 7.557 15.265 1.00 88.69 79 GLU A N 1
ATOM 597 C CA . GLU A 1 79 ? -12.504 7.785 13.984 1.00 88.69 79 GLU A CA 1
ATOM 598 C C . GLU A 1 79 ? -11.561 8.325 12.901 1.00 88.69 79 GLU A C 1
ATOM 600 O O . GLU A 1 79 ? -11.607 7.890 11.745 1.00 88.69 79 GLU A O 1
ATOM 605 N N . GLU A 1 80 ? -10.664 9.247 13.254 1.00 90.56 80 GLU A N 1
ATOM 606 C CA . GLU A 1 80 ? -9.629 9.729 12.335 1.00 90.56 80 GLU A CA 1
ATOM 607 C C . GLU A 1 80 ? -8.692 8.596 11.901 1.00 90.56 80 GLU A C 1
ATOM 609 O O . GLU A 1 80 ? -8.422 8.424 10.703 1.00 90.56 80 GLU A O 1
ATOM 614 N N . ALA A 1 81 ? -8.261 7.757 12.847 1.00 91.69 81 ALA A N 1
ATOM 615 C CA . ALA A 1 81 ? -7.470 6.569 12.555 1.00 91.69 81 ALA A CA 1
ATOM 616 C C . ALA A 1 81 ? -8.220 5.619 11.603 1.00 91.69 81 ALA A C 1
ATOM 618 O O . ALA A 1 81 ? -7.628 5.133 10.633 1.00 91.69 81 ALA A O 1
ATOM 619 N N . GLN A 1 82 ? -9.535 5.443 11.772 1.00 92.88 82 GLN A N 1
ATOM 620 C CA . GLN A 1 82 ? -10.366 4.645 10.867 1.00 92.88 82 GLN A CA 1
ATOM 621 C C . GLN A 1 82 ? -10.410 5.214 9.439 1.00 92.88 82 GLN A C 1
ATOM 623 O O . GLN A 1 82 ? -10.320 4.458 8.465 1.00 92.88 82 GLN A O 1
ATOM 628 N N . LYS A 1 83 ? -10.482 6.541 9.277 1.00 94.94 83 LYS A N 1
ATOM 629 C CA . LYS A 1 83 ? -10.408 7.181 7.949 1.00 94.94 83 LYS A CA 1
ATOM 630 C C . LYS A 1 83 ? -9.070 6.877 7.273 1.00 94.94 83 LYS A C 1
ATOM 632 O O . LYS A 1 83 ? -9.045 6.488 6.103 1.00 94.94 83 LYS A O 1
ATOM 637 N N . THR A 1 84 ? -7.958 6.973 8.008 1.00 94.81 84 THR A N 1
ATOM 638 C CA . THR A 1 84 ? -6.635 6.616 7.460 1.00 94.81 84 THR A CA 1
ATOM 639 C C . THR A 1 84 ? -6.527 5.128 7.115 1.00 94.81 84 THR A C 1
ATOM 641 O O . THR A 1 84 ? -5.937 4.780 6.089 1.00 94.81 84 THR A O 1
ATOM 644 N N . MET A 1 85 ? -7.155 4.254 7.909 1.00 94.94 85 MET A N 1
ATOM 645 C CA . MET A 1 85 ? -7.197 2.809 7.681 1.00 94.94 85 MET A CA 1
ATOM 646 C C . MET A 1 85 ? -7.890 2.462 6.360 1.00 94.94 85 MET A C 1
ATOM 648 O O . MET A 1 85 ? -7.389 1.632 5.598 1.00 94.94 85 MET A O 1
ATOM 652 N N . ASN A 1 86 ? -8.996 3.140 6.040 1.00 96.56 86 ASN A N 1
ATOM 653 C CA . ASN A 1 86 ? -9.716 2.945 4.780 1.00 96.56 86 ASN A CA 1
ATOM 654 C C . ASN A 1 86 ? -8.830 3.292 3.572 1.00 96.56 86 ASN A C 1
ATOM 656 O O . ASN A 1 86 ? -8.759 2.530 2.604 1.00 96.56 86 ASN A O 1
ATOM 660 N N . VAL A 1 87 ? -8.086 4.401 3.649 1.00 96.88 87 VAL A N 1
ATOM 661 C CA . VAL A 1 87 ? -7.116 4.787 2.611 1.00 96.88 87 VAL A CA 1
ATOM 662 C C . VAL A 1 87 ? -5.989 3.754 2.507 1.00 96.88 87 VAL A C 1
ATOM 664 O O . VAL A 1 87 ? -5.617 3.355 1.400 1.00 96.88 87 VAL A O 1
ATOM 667 N N . ALA A 1 88 ? -5.475 3.262 3.639 1.00 97.06 88 ALA A N 1
ATOM 668 C CA . ALA A 1 88 ? -4.441 2.231 3.660 1.00 97.06 88 ALA A CA 1
ATOM 669 C C . ALA A 1 88 ? -4.908 0.944 2.955 1.00 97.06 88 ALA A C 1
ATOM 671 O O . ALA A 1 88 ? -4.172 0.399 2.129 1.00 97.06 88 ALA A O 1
ATOM 672 N N . PHE A 1 89 ? -6.139 0.488 3.207 1.00 97.25 89 PHE A N 1
ATOM 673 C CA . PHE A 1 89 ? -6.716 -0.682 2.540 1.00 97.25 89 PHE A CA 1
ATOM 674 C C . PHE A 1 89 ? -6.851 -0.494 1.032 1.00 97.25 89 PHE A C 1
ATOM 676 O O . PHE A 1 89 ? -6.381 -1.346 0.276 1.00 97.25 89 PHE A O 1
ATOM 683 N N . GLN A 1 90 ? -7.371 0.650 0.581 1.00 96.94 90 GLN A N 1
ATOM 684 C CA . GLN A 1 90 ? -7.453 0.954 -0.849 1.00 96.94 90 GLN A CA 1
ATOM 685 C C . GLN A 1 90 ? -6.077 0.909 -1.529 1.00 96.94 90 GLN A C 1
ATOM 687 O O . GLN A 1 90 ? -5.941 0.401 -2.644 1.00 96.94 90 GLN A O 1
ATOM 692 N N . LYS A 1 91 ? -5.034 1.434 -0.875 1.00 97.06 91 LYS A N 1
ATOM 693 C CA . LYS A 1 91 ? -3.666 1.425 -1.416 1.00 97.06 91 LYS A CA 1
ATOM 694 C C . LYS A 1 91 ? -3.074 0.012 -1.439 1.00 97.06 91 LYS A C 1
ATOM 696 O O . LYS A 1 91 ? -2.486 -0.372 -2.448 1.00 97.06 91 LYS A O 1
ATOM 701 N N . ILE A 1 92 ? -3.275 -0.783 -0.386 1.00 96.25 92 ILE A N 1
ATOM 702 C CA . ILE A 1 92 ? -2.870 -2.200 -0.319 1.00 96.25 92 ILE A CA 1
ATOM 703 C C . ILE A 1 92 ? -3.501 -3.009 -1.463 1.00 96.25 92 ILE A C 1
ATOM 705 O O . ILE A 1 92 ? -2.820 -3.806 -2.113 1.00 96.25 92 ILE A O 1
ATOM 709 N N . ASP A 1 93 ? -4.775 -2.768 -1.760 1.00 96.44 93 ASP A N 1
ATOM 710 C CA . ASP A 1 93 ? -5.487 -3.482 -2.823 1.00 96.44 93 ASP A CA 1
ATOM 711 C C . ASP A 1 93 ? -5.021 -3.074 -4.215 1.00 96.44 93 ASP A C 1
ATOM 713 O O . ASP A 1 93 ? -4.796 -3.930 -5.072 1.00 96.44 93 ASP A O 1
ATOM 717 N N . LYS A 1 94 ? -4.749 -1.781 -4.424 1.00 96.31 94 LYS A N 1
ATOM 718 C CA . LYS A 1 94 ? -4.136 -1.290 -5.665 1.00 96.31 94 LYS A CA 1
ATOM 719 C C . LYS A 1 94 ? -2.753 -1.907 -5.905 1.00 96.31 94 LYS A C 1
ATOM 721 O O . LYS A 1 94 ? -2.445 -2.268 -7.039 1.00 96.31 94 LYS A O 1
ATOM 726 N N . LEU A 1 95 ? -1.939 -2.083 -4.859 1.00 96.88 95 LEU A N 1
ATOM 727 C CA . LEU A 1 95 ? -0.639 -2.764 -4.966 1.00 96.88 95 LEU A CA 1
ATOM 728 C C . LEU A 1 95 ? -0.776 -4.243 -5.340 1.00 96.88 95 LEU A C 1
ATOM 730 O O . LEU A 1 95 ? 0.044 -4.757 -6.102 1.00 96.88 95 LEU A O 1
ATOM 734 N N . THR A 1 96 ? -1.805 -4.908 -4.814 1.00 97.06 96 THR A N 1
ATOM 735 C CA . THR A 1 96 ? -2.093 -6.318 -5.107 1.00 97.06 96 THR A CA 1
ATOM 736 C C . THR A 1 96 ? -2.557 -6.482 -6.552 1.00 97.06 96 THR A C 1
ATOM 738 O O . THR A 1 96 ? -2.026 -7.318 -7.276 1.00 97.06 96 THR A O 1
ATOM 741 N N . LYS A 1 97 ? -3.461 -5.608 -7.019 1.00 95.88 97 LYS A N 1
ATOM 742 C CA . LYS A 1 97 ? -3.907 -5.569 -8.420 1.00 95.88 97 LYS A CA 1
ATOM 743 C C . LYS A 1 97 ? -2.747 -5.320 -9.391 1.00 95.88 97 LYS A C 1
ATOM 745 O O . LYS A 1 97 ? -2.714 -5.901 -10.467 1.00 95.88 97 LYS A O 1
ATOM 750 N N . ALA A 1 98 ? -1.788 -4.477 -9.008 1.00 94.56 98 ALA A N 1
ATOM 751 C CA . ALA A 1 98 ? -0.593 -4.191 -9.804 1.00 94.56 98 ALA A CA 1
ATOM 752 C C . ALA A 1 98 ? 0.502 -5.277 -9.709 1.00 94.56 98 ALA A C 1
ATOM 754 O O . ALA A 1 98 ? 1.575 -5.097 -10.281 1.00 94.56 98 ALA A O 1
ATOM 755 N N . ASN A 1 99 ? 0.265 -6.369 -8.970 1.00 95.06 99 ASN A N 1
ATOM 756 C CA . ASN A 1 99 ? 1.230 -7.437 -8.691 1.00 95.06 99 ASN A CA 1
ATOM 757 C C . ASN A 1 99 ? 2.568 -6.942 -8.095 1.00 95.06 99 ASN A C 1
ATOM 759 O O . ASN A 1 99 ? 3.618 -7.558 -8.265 1.00 95.06 99 ASN A O 1
ATOM 763 N N . ILE A 1 100 ? 2.541 -5.806 -7.389 1.00 95.94 100 ILE A N 1
ATOM 764 C CA . ILE A 1 100 ? 3.700 -5.280 -6.647 1.00 95.94 100 ILE A CA 1
ATOM 765 C C . ILE A 1 100 ? 3.825 -6.008 -5.300 1.00 95.94 100 ILE A C 1
ATOM 767 O O . ILE A 1 100 ? 4.920 -6.167 -4.762 1.00 95.94 100 ILE A O 1
ATOM 771 N N . MET A 1 101 ? 2.695 -6.453 -4.748 1.00 94.88 101 MET A N 1
ATOM 772 C CA . MET A 1 101 ? 2.600 -7.216 -3.509 1.00 94.88 101 MET A CA 1
ATOM 773 C C . MET A 1 101 ? 1.767 -8.474 -3.744 1.00 94.88 101 MET A C 1
ATOM 775 O O . MET A 1 101 ? 0.738 -8.422 -4.411 1.00 94.88 101 MET A O 1
ATOM 779 N N . THR A 1 102 ? 2.187 -9.596 -3.159 1.00 96.75 102 THR A N 1
ATOM 780 C CA . THR A 1 102 ? 1.426 -10.848 -3.235 1.00 96.75 102 THR A CA 1
ATOM 781 C C . THR A 1 102 ? 0.156 -10.776 -2.388 1.00 96.75 102 THR A C 1
ATOM 783 O O . THR A 1 102 ? 0.150 -10.152 -1.322 1.00 96.75 102 THR A O 1
ATOM 786 N N . SER A 1 103 ? -0.901 -11.466 -2.822 1.00 96.44 103 SER A N 1
ATOM 787 C CA . SER A 1 103 ? -2.203 -11.523 -2.137 1.00 96.44 103 SER A CA 1
ATOM 788 C C . SER A 1 103 ? -2.080 -11.937 -0.668 1.00 96.44 103 SER A C 1
ATOM 790 O O . SER A 1 103 ? -2.631 -11.282 0.214 1.00 96.44 103 SER A O 1
ATOM 792 N N . ASN A 1 104 ? -1.258 -12.946 -0.377 1.00 97.25 104 ASN A N 1
ATOM 793 C CA . ASN A 1 104 ? -1.001 -13.394 0.993 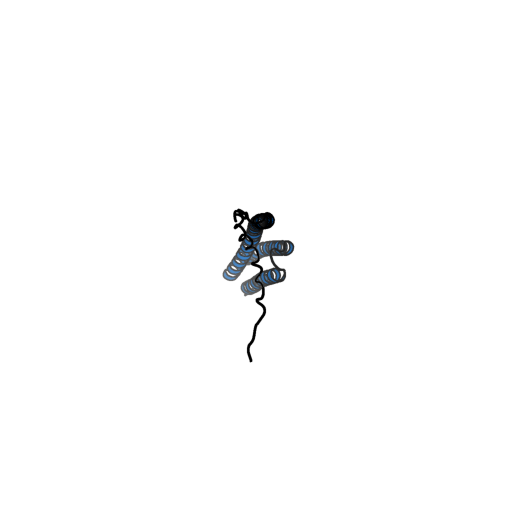1.00 97.25 104 ASN A CA 1
ATOM 794 C C . ASN A 1 104 ? -0.339 -12.301 1.836 1.00 97.25 104 ASN A C 1
ATOM 796 O O . ASN A 1 104 ? -0.663 -12.124 3.009 1.00 97.25 104 ASN A O 1
ATOM 800 N N . THR A 1 105 ? 0.593 -11.545 1.254 1.00 96.94 105 THR A N 1
ATOM 801 C CA . THR A 1 105 ? 1.230 -10.437 1.971 1.00 96.94 105 THR A CA 1
ATOM 802 C C . THR A 1 105 ? 0.229 -9.321 2.230 1.00 96.94 105 THR A C 1
ATOM 804 O O . THR A 1 105 ? 0.191 -8.811 3.347 1.00 96.94 105 THR A O 1
ATOM 807 N N . ALA A 1 106 ? -0.624 -8.997 1.259 1.00 97.25 106 ALA A N 1
ATOM 808 C CA . ALA A 1 106 ? -1.700 -8.030 1.435 1.00 97.25 106 ALA A CA 1
ATOM 809 C C . ALA A 1 106 ? -2.651 -8.442 2.571 1.00 97.25 106 ALA A C 1
ATOM 811 O O . ALA A 1 106 ? -2.883 -7.651 3.487 1.00 97.25 106 ALA A O 1
ATOM 812 N N . ALA A 1 107 ? -3.107 -9.698 2.580 1.00 97.50 107 ALA A N 1
ATOM 813 C CA . ALA A 1 107 ? -3.976 -10.247 3.619 1.00 97.50 107 ALA A CA 1
ATOM 814 C C . ALA A 1 107 ? -3.342 -10.143 5.016 1.00 97.50 107 ALA A C 1
ATOM 816 O O . ALA A 1 107 ? -3.971 -9.628 5.939 1.00 97.50 107 ALA A O 1
ATOM 817 N N . ARG A 1 108 ? -2.061 -10.518 5.166 1.00 97.38 108 ARG A N 1
ATOM 818 C CA . ARG A 1 108 ? -1.338 -10.376 6.446 1.00 97.38 108 ARG A CA 1
ATOM 819 C C . ARG A 1 108 ? -1.256 -8.921 6.917 1.00 97.38 108 ARG A C 1
ATOM 821 O O . ARG A 1 108 ? -1.384 -8.655 8.110 1.00 97.38 108 ARG A O 1
ATOM 828 N N . ARG A 1 109 ? -1.040 -7.966 6.005 1.00 96.38 109 ARG A N 1
ATOM 829 C CA . ARG A 1 109 ? -0.983 -6.532 6.349 1.00 96.38 109 ARG A CA 1
ATOM 830 C C . ARG A 1 109 ? -2.346 -6.004 6.785 1.00 96.38 109 ARG A C 1
ATOM 832 O O . ARG A 1 109 ? -2.411 -5.303 7.792 1.00 96.38 109 ARG A O 1
ATOM 839 N N . LYS A 1 110 ? -3.420 -6.389 6.091 1.00 96.25 110 LYS A N 1
ATOM 840 C CA . LYS A 1 110 ? -4.787 -6.036 6.490 1.00 96.25 110 LYS A CA 1
ATOM 841 C C . LYS A 1 110 ? -5.154 -6.623 7.848 1.00 96.25 110 LYS A C 1
ATOM 843 O O . LYS A 1 110 ? -5.629 -5.890 8.707 1.00 96.25 110 LYS A O 1
ATOM 848 N N . ALA A 1 111 ? -4.849 -7.902 8.067 1.00 96.88 111 ALA A N 1
ATOM 849 C CA . ALA A 1 111 ? -5.087 -8.575 9.339 1.00 96.88 111 ALA A CA 1
ATOM 850 C C . ALA A 1 111 ? -4.349 -7.883 10.496 1.00 96.88 111 ALA A C 1
ATOM 852 O O . ALA A 1 111 ? -4.920 -7.706 11.566 1.00 96.88 111 ALA A O 1
ATOM 853 N N . LYS A 1 112 ? -3.107 -7.425 10.279 1.00 95.81 112 LYS A N 1
ATOM 854 C CA . LYS A 1 112 ? -2.356 -6.670 11.293 1.00 95.81 112 LYS A CA 1
ATOM 855 C C . LYS A 1 112 ? -3.056 -5.362 11.686 1.00 95.81 112 LYS A C 1
ATOM 857 O O . LYS A 1 112 ? -3.171 -5.088 12.874 1.00 95.81 112 LYS A O 1
ATOM 862 N N . LEU A 1 113 ? -3.522 -4.577 10.712 1.00 95.12 113 LEU A N 1
ATOM 863 C CA . LEU A 1 113 ? -4.245 -3.325 10.982 1.00 95.12 113 LEU A CA 1
ATOM 864 C C . LEU A 1 113 ? -5.599 -3.580 11.657 1.00 95.12 113 LEU A C 1
ATOM 866 O O . LEU A 1 113 ? -5.975 -2.854 12.568 1.00 95.12 113 LEU A O 1
ATOM 870 N N . ALA A 1 114 ? -6.311 -4.629 11.241 1.00 94.88 114 ALA A N 1
ATOM 871 C CA . ALA A 1 114 ? -7.577 -5.021 11.855 1.00 94.88 114 ALA A CA 1
ATOM 872 C C . ALA A 1 114 ? -7.408 -5.424 13.327 1.00 94.88 114 ALA A C 1
ATOM 874 O O . ALA A 1 114 ? -8.213 -5.018 14.157 1.00 94.88 114 ALA A O 1
ATOM 875 N N . ARG A 1 115 ? -6.335 -6.154 13.661 1.00 93.88 115 ARG A N 1
ATOM 876 C CA . ARG A 1 115 ? -5.995 -6.480 15.055 1.00 93.88 115 ARG A CA 1
ATOM 877 C C . ARG A 1 115 ? -5.706 -5.226 15.879 1.00 93.88 115 ARG A C 1
ATOM 879 O O . ARG A 1 115 ? -6.235 -5.103 16.970 1.00 93.88 115 ARG A O 1
ATOM 886 N N . ALA A 1 116 ? -4.931 -4.283 15.337 1.00 90.25 116 ALA A N 1
ATOM 887 C CA . ALA A 1 116 ? -4.647 -3.021 16.023 1.00 90.25 116 ALA A CA 1
ATOM 888 C C . ALA A 1 116 ? -5.923 -2.210 16.307 1.00 90.25 116 ALA A C 1
ATOM 890 O O . ALA A 1 116 ? -6.075 -1.670 17.395 1.00 90.25 116 ALA A O 1
ATOM 891 N N . ARG A 1 117 ? -6.863 -2.178 15.354 1.00 91.62 117 ARG A N 1
ATOM 892 C CA . ARG A 1 117 ? -8.180 -1.564 15.556 1.00 91.62 117 ARG A CA 1
ATOM 893 C C . ARG A 1 117 ? -8.970 -2.257 16.669 1.00 91.62 117 ARG A C 1
ATOM 895 O O . ARG A 1 117 ? -9.551 -1.562 17.487 1.00 91.62 117 ARG A O 1
ATOM 902 N N . ALA A 1 118 ? -9.015 -3.591 16.681 1.00 90.12 118 ALA A N 1
ATOM 903 C CA . ALA A 1 118 ? -9.756 -4.342 17.696 1.00 90.12 118 ALA A CA 1
ATOM 904 C C . ALA A 1 118 ? -9.242 -4.024 19.109 1.00 90.12 118 ALA A C 1
ATOM 906 O O . ALA A 1 118 ? -10.020 -3.581 19.944 1.00 90.12 118 ALA A O 1
ATOM 907 N N . SER A 1 119 ? -7.926 -4.107 19.322 1.00 87.75 119 SER A N 1
ATOM 908 C CA . SER A 1 119 ? -7.315 -3.778 20.617 1.00 87.75 119 SER A CA 1
ATOM 909 C C . SER A 1 119 ? -7.515 -2.315 21.022 1.00 87.75 119 SER A C 1
ATOM 911 O O . SER A 1 119 ? -7.701 -2.017 22.195 1.00 87.75 119 SER A O 1
ATOM 913 N N . ALA A 1 120 ? -7.493 -1.383 20.063 1.00 86.00 120 ALA A N 1
ATOM 914 C CA . ALA A 1 120 ? -7.758 0.024 20.354 1.00 86.00 120 ALA A CA 1
ATOM 915 C C . ALA A 1 120 ? -9.221 0.280 20.745 1.00 86.00 120 ALA A C 1
ATOM 917 O O . ALA A 1 120 ? -9.476 1.151 21.566 1.00 86.00 120 ALA A O 1
ATOM 918 N N . LEU A 1 121 ? -10.177 -0.460 20.173 1.00 84.56 121 LEU A N 1
ATOM 919 C CA . LEU A 1 121 ? -11.588 -0.353 20.551 1.00 84.56 121 LEU A CA 1
ATOM 920 C C . LEU A 1 121 ? -11.841 -0.919 21.951 1.00 84.56 121 LEU A C 1
ATOM 922 O O . LEU A 1 121 ? -12.544 -0.278 22.722 1.00 84.56 121 LEU A O 1
ATOM 926 N N . GLU A 1 122 ? -11.230 -2.059 22.286 1.00 86.25 122 GLU A N 1
ATOM 927 C CA . GLU A 1 122 ? -11.284 -2.645 23.634 1.00 86.25 122 GLU A CA 1
ATOM 928 C C . GLU A 1 122 ? -10.792 -1.638 24.689 1.00 86.25 122 GLU A C 1
ATOM 930 O O . GLU A 1 122 ? -11.500 -1.349 25.649 1.00 86.25 122 GLU A O 1
ATOM 935 N N . ALA A 1 123 ? -9.650 -0.990 24.442 1.00 81.38 123 ALA A N 1
ATOM 936 C CA . ALA A 1 123 ? -9.068 -0.001 25.355 1.00 81.38 123 ALA A CA 1
ATOM 937 C C . ALA A 1 123 ? -9.876 1.306 25.509 1.00 81.38 123 ALA A C 1
ATOM 939 O O . ALA A 1 123 ? -9.642 2.054 26.454 1.00 81.38 123 ALA A O 1
ATOM 940 N N . VAL A 1 124 ? -10.769 1.618 24.562 1.00 78.00 124 VAL A N 1
ATOM 941 C CA . VAL A 1 124 ? -11.674 2.782 24.637 1.00 78.00 124 VAL A CA 1
ATOM 942 C C . VAL A 1 124 ? -12.984 2.415 25.341 1.00 78.00 124 VAL A C 1
ATOM 944 O O . VAL A 1 124 ? -13.625 3.290 25.916 1.00 78.00 124 VAL A O 1
ATOM 947 N N . SER A 1 125 ? -13.398 1.144 25.283 1.00 72.06 125 SER A N 1
ATOM 948 C CA . SER A 1 125 ? -14.574 0.647 26.010 1.00 72.06 125 SER A CA 1
ATOM 949 C C . SER A 1 125 ? -14.318 0.365 27.494 1.00 72.06 125 SER A C 1
ATOM 951 O O . SER A 1 125 ? -15.271 0.371 28.270 1.00 72.06 125 SER A O 1
ATOM 953 N N . GLU A 1 126 ? -13.059 0.119 27.868 1.00 56.78 126 GLU A N 1
ATOM 954 C CA . GLU A 1 126 ? -12.560 0.022 29.252 1.00 56.78 126 GLU A CA 1
ATOM 955 C C . GLU A 1 126 ? -12.163 1.390 29.826 1.00 56.78 126 GLU A C 1
ATOM 957 O O . GLU A 1 126 ? -12.261 1.604 31.053 1.00 56.78 126 GLU A O 1
#

pLDDT: mean 83.37, std 17.28, range [43.75, 97.56]

Foldseek 3Di:
DDDDDDDPPPPPDPPDPDPPPPDPPPPCDPPPVVVVVVVVCVVVVVVLVVLVVVLVVLLVQLLVLLVVCLVVLDPVSLVVSVVSLVVSLVSLVVCCVVVSDPPVRSVVSNVVSVVSSVVSVVSSVD

Radius of gyration: 35.42 Å; chains: 1; bounding box: 80×77×72 Å